Protein AF-A0AA86UYY0-F1 (afdb_monomer_lite)

Radius of gyration: 18.32 Å; chains: 1; bounding box: 42×36×46 Å

Organism: NCBI:txid28002

InterPro domains:
  IPR026983 Dynein heavy chain [PTHR22878] (1-85)
  IPR042219 Dynein heavy chain, AAA lid domain superfamily [G3DSA:1.10.8.720] (20-91)

pLDDT: mean 73.62, std 11.77, range [38.91, 89.56]

Secondary structure (DSSP, 8-state):
---TTS-HHHHHHS-----PPPSSHHHHHHHHHHHS-HHHHHHHHH-HHHHHHHHHHHHHHHHHHHHHHHHHTTGGGT-SS-----TTHHHHTT--

Foldseek 3Di:
DDDPPDDVVVVVVDDDDDPDDDQDLVVQLVVLVVPDDVVVVVVLVVDVVCNVVVVVVLSVLSSVVSVLVNLVVVPCVSPVDRDDDDPCPSVVVVPD

Structure (mmCIF, N/CA/C/O backbone):
data_AF-A0AA86UYY0-F1
#
_entry.id   AF-A0AA86UYY0-F1
#
loop_
_atom_site.group_PDB
_atom_site.id
_atom_site.type_symbol
_atom_site.label_atom_id
_atom_site.label_alt_id
_atom_site.label_comp_id
_atom_site.label_asym_id
_atom_site.label_en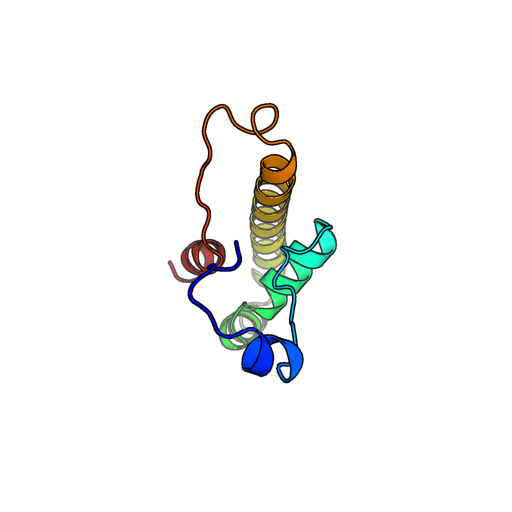tity_id
_atom_site.label_seq_id
_atom_sit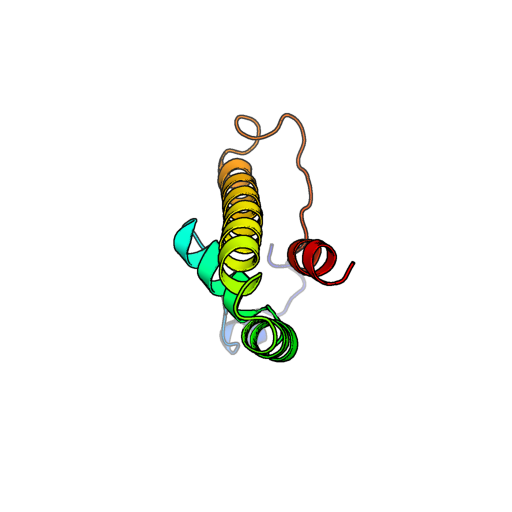e.pdbx_PDB_ins_code
_atom_site.Cartn_x
_atom_site.Cartn_y
_atom_site.Cartn_z
_atom_site.occupancy
_atom_site.B_iso_or_equiv
_atom_site.auth_seq_id
_atom_site.auth_comp_id
_atom_site.auth_asym_id
_atom_site.auth_atom_id
_atom_site.pdbx_PDB_model_num
ATOM 1 N N . MET A 1 1 ? -17.340 1.379 12.140 1.00 51.91 1 MET A N 1
ATOM 2 C CA . MET A 1 1 ? -17.576 1.063 13.570 1.00 51.91 1 MET A CA 1
ATOM 3 C C . MET A 1 1 ? -18.787 0.144 13.684 1.00 51.91 1 MET A C 1
ATOM 5 O O . MET A 1 1 ? -19.689 0.304 12.866 1.00 51.91 1 MET A O 1
ATOM 9 N N . PRO A 1 2 ? -18.814 -0.819 14.624 1.00 62.38 2 PRO A N 1
ATOM 10 C CA . PRO A 1 2 ? -19.936 -1.744 14.744 1.00 62.38 2 PRO A CA 1
ATOM 11 C C . PRO A 1 2 ? -21.208 -1.000 15.169 1.00 62.38 2 PRO A C 1
ATOM 13 O O . PRO A 1 2 ? -21.192 -0.183 16.089 1.00 62.38 2 PRO A O 1
ATOM 16 N N . SER A 1 3 ? -22.307 -1.259 14.463 1.00 78.50 3 SER A N 1
ATOM 17 C CA . SER A 1 3 ? -23.618 -0.672 14.746 1.00 78.50 3 SER A CA 1
ATOM 18 C C . SER A 1 3 ? -24.259 -1.361 15.948 1.00 78.50 3 SER A C 1
ATOM 20 O O . SER A 1 3 ? -24.353 -2.586 15.975 1.00 78.50 3 SER A O 1
ATOM 22 N N . LYS A 1 4 ? -24.786 -0.582 16.903 1.00 77.38 4 LYS A N 1
ATOM 23 C CA . LYS A 1 4 ? -25.538 -1.098 18.067 1.00 77.38 4 LYS A CA 1
ATOM 24 C C . LYS A 1 4 ? -26.814 -1.864 17.687 1.00 77.38 4 LYS A C 1
ATOM 26 O O . LYS A 1 4 ? -27.362 -2.568 18.523 1.00 77.38 4 LYS A O 1
ATOM 31 N N . LYS A 1 5 ? -27.299 -1.712 16.448 1.00 85.25 5 LYS A N 1
ATOM 32 C CA . LYS A 1 5 ? -28.494 -2.402 15.935 1.00 85.25 5 LYS A CA 1
ATOM 33 C C . LYS A 1 5 ? -28.196 -3.804 15.392 1.00 85.25 5 LYS A C 1
ATOM 35 O O . LYS A 1 5 ? -29.128 -4.527 15.065 1.00 85.25 5 LYS A O 1
ATOM 40 N N . PHE A 1 6 ? -26.923 -4.168 15.232 1.00 82.06 6 PHE A N 1
ATOM 41 C CA . PHE A 1 6 ? -26.555 -5.446 14.635 1.00 82.06 6 PHE A CA 1
ATOM 42 C C . PHE A 1 6 ? -26.536 -6.558 15.700 1.00 82.06 6 PHE A C 1
ATOM 44 O O . PHE A 1 6 ? -25.904 -6.370 16.742 1.00 82.06 6 PHE A O 1
ATOM 51 N N . PRO A 1 7 ? -27.196 -7.709 15.470 1.00 87.44 7 PRO A N 1
ATOM 52 C CA . PRO A 1 7 ? -27.275 -8.783 16.456 1.00 87.44 7 PRO A CA 1
ATOM 53 C C . PRO A 1 7 ? -25.903 -9.415 16.728 1.00 87.44 7 PRO A C 1
ATOM 55 O O . PRO A 1 7 ? -25.217 -9.901 15.826 1.00 87.44 7 PRO A O 1
ATOM 58 N N . THR A 1 8 ? -25.516 -9.454 18.003 1.00 82.25 8 THR A N 1
ATOM 59 C CA . THR A 1 8 ? -24.204 -9.941 18.457 1.00 82.25 8 THR A CA 1
ATOM 60 C C . THR A 1 8 ? -24.003 -11.437 18.214 1.00 82.25 8 THR A C 1
ATOM 62 O O . THR A 1 8 ? -22.873 -11.869 18.010 1.00 82.25 8 THR A O 1
ATOM 65 N N . SER A 1 9 ? -25.085 -12.223 18.188 1.00 87.62 9 SER A N 1
ATOM 66 C CA . SER A 1 9 ? -25.053 -13.668 17.916 1.00 87.62 9 SER A CA 1
ATOM 67 C C . SER A 1 9 ? -24.495 -13.982 16.528 1.00 87.62 9 SER A C 1
ATOM 69 O O . SER A 1 9 ? -23.626 -14.837 16.388 1.00 87.62 9 SER A O 1
ATOM 71 N N . VAL A 1 10 ? -24.916 -13.230 15.509 1.00 86.19 10 VAL A N 1
ATOM 72 C CA . VAL A 1 10 ? -24.412 -13.381 14.136 1.00 86.19 10 VAL A CA 1
ATOM 73 C C . VAL A 1 10 ? -22.957 -12.918 14.036 1.00 86.19 10 VAL A C 1
ATOM 75 O O . VAL A 1 10 ? -22.161 -13.527 13.332 1.00 86.19 10 VAL A O 1
ATOM 78 N N . LEU A 1 11 ? -22.577 -11.876 14.784 1.00 84.00 11 LEU A N 1
ATOM 79 C CA . LEU A 1 11 ? -21.198 -11.378 14.827 1.00 84.00 11 LEU A CA 1
ATOM 80 C C . LEU A 1 11 ? -20.232 -12.328 15.561 1.00 84.00 11 LEU A C 1
ATOM 82 O O . LEU A 1 11 ? -19.024 -12.277 15.333 1.00 84.00 11 LEU A O 1
ATOM 86 N N . ALA A 1 12 ? -20.740 -13.139 16.489 1.00 85.19 12 ALA A N 1
ATOM 87 C CA . ALA A 1 12 ? -19.959 -14.147 17.202 1.00 85.19 12 ALA A CA 1
ATOM 88 C C . ALA A 1 12 ? -19.747 -15.415 16.359 1.00 85.19 12 ALA A C 1
ATOM 90 O O . ALA A 1 12 ? -18.721 -16.070 16.505 1.00 85.19 12 ALA A O 1
ATOM 91 N N . LEU A 1 13 ? -20.689 -15.724 15.462 1.00 89.56 13 LEU A N 1
ATOM 92 C CA . LEU A 1 13 ? -20.633 -16.868 14.546 1.00 89.56 13 LEU A CA 1
ATOM 93 C C . LEU A 1 13 ? -19.934 -16.558 13.211 1.00 89.56 13 LEU A C 1
ATOM 95 O O . LEU A 1 13 ? -19.734 -17.463 12.405 1.00 89.56 13 LEU A O 1
ATOM 99 N N . SER A 1 14 ? -19.578 -15.299 12.946 1.00 86.88 14 SER A N 1
ATOM 100 C CA . SER A 1 14 ? -18.963 -14.892 11.683 1.00 86.88 14 SER A CA 1
ATOM 101 C C . SER A 1 14 ? -17.436 -14.933 11.711 1.00 86.88 14 SER A C 1
ATOM 103 O O . SER A 1 14 ? -16.787 -14.675 12.728 1.00 86.88 14 SER A O 1
ATOM 105 N N . VAL A 1 15 ? -16.846 -15.194 10.543 1.00 88.19 15 VAL A N 1
ATOM 106 C CA . VAL A 1 15 ? -15.408 -15.023 10.323 1.00 88.19 15 VAL A CA 1
ATOM 107 C C . VAL A 1 15 ? -15.120 -13.534 10.153 1.00 88.19 15 VAL A C 1
ATOM 109 O O . VAL A 1 15 ? -15.623 -12.882 9.238 1.00 88.19 15 VAL A O 1
ATOM 112 N N . LYS A 1 16 ? -14.310 -12.982 11.058 1.00 85.25 16 LYS A N 1
ATOM 113 C CA . LYS A 1 16 ? -13.927 -11.568 11.046 1.00 85.25 16 LYS A CA 1
ATOM 114 C C . LYS A 1 16 ? -12.633 -11.412 10.265 1.00 85.25 16 LYS A C 1
ATOM 116 O O . LYS A 1 16 ? -11.585 -11.869 10.708 1.00 85.25 16 LYS A O 1
ATOM 121 N N . ILE A 1 17 ? -12.714 -10.738 9.124 1.00 84.94 17 ILE A N 1
ATOM 122 C CA . ILE A 1 17 ? -11.549 -10.382 8.315 1.00 84.94 17 ILE A CA 1
ATOM 123 C C . ILE A 1 17 ? -11.320 -8.884 8.471 1.00 84.94 17 ILE A C 1
ATOM 125 O O . ILE A 1 17 ? -12.196 -8.071 8.165 1.00 84.94 17 ILE A O 1
ATOM 129 N N . ALA A 1 18 ? -10.145 -8.514 8.967 1.00 75.75 18 ALA A N 1
ATOM 130 C CA . ALA A 1 18 ? -9.726 -7.125 9.007 1.00 75.75 18 ALA A CA 1
ATOM 131 C C . ALA A 1 18 ? -9.190 -6.737 7.623 1.00 75.75 18 ALA A C 1
ATOM 133 O O . ALA A 1 18 ? -8.099 -7.146 7.238 1.00 75.75 18 ALA A O 1
ATOM 134 N N . ASN A 1 19 ? -9.954 -5.945 6.869 1.00 70.00 19 ASN A N 1
ATOM 135 C CA . ASN A 1 19 ? -9.467 -5.325 5.635 1.00 70.00 19 ASN A CA 1
ATOM 136 C C . ASN A 1 19 ? -8.681 -4.048 5.968 1.00 70.00 19 ASN A C 1
ATOM 138 O O . ASN A 1 19 ? -9.068 -2.941 5.588 1.00 70.00 19 ASN A O 1
ATOM 142 N N . GLU A 1 20 ? -7.630 -4.199 6.771 1.00 71.69 20 GLU A N 1
ATOM 143 C CA . GLU A 1 20 ? -6.690 -3.114 7.023 1.00 71.69 20 GLU A CA 1
ATOM 144 C C . GLU A 1 20 ? -5.850 -2.874 5.760 1.00 71.69 20 GLU A C 1
ATOM 146 O O . GLU A 1 20 ? -5.505 -3.830 5.060 1.00 71.69 20 GLU A O 1
ATOM 151 N N . PRO A 1 21 ? -5.523 -1.611 5.433 1.00 67.50 21 PRO A N 1
ATOM 152 C CA . PRO A 1 21 ? -4.566 -1.341 4.373 1.00 67.50 21 PRO A CA 1
ATOM 153 C C . PRO A 1 21 ? -3.205 -1.976 4.726 1.00 67.50 21 PRO A C 1
ATOM 155 O O . PRO A 1 21 ? -2.846 -2.012 5.911 1.00 67.50 21 PRO A O 1
ATOM 158 N N . PRO A 1 22 ? -2.442 -2.469 3.734 1.00 73.88 22 PRO A N 1
ATOM 159 C CA . PRO A 1 22 ? -1.107 -3.011 3.964 1.00 73.88 22 PRO A CA 1
ATOM 160 C C . PRO A 1 22 ? -0.228 -1.988 4.684 1.00 73.88 22 PRO A C 1
ATOM 162 O O . PRO A 1 22 ? -0.296 -0.793 4.402 1.00 73.88 22 PRO A O 1
ATOM 165 N N . ARG A 1 23 ? 0.586 -2.454 5.636 1.00 71.69 23 ARG A N 1
ATOM 166 C CA . ARG A 1 23 ? 1.363 -1.578 6.535 1.00 71.69 23 ARG A CA 1
ATOM 167 C C . ARG A 1 23 ? 2.720 -1.152 5.971 1.00 71.69 23 ARG A C 1
ATOM 169 O O . ARG A 1 23 ? 3.444 -0.437 6.660 1.00 71.69 23 ARG A O 1
ATOM 176 N N . SER A 1 24 ? 3.092 -1.670 4.803 1.00 81.62 24 SER A N 1
ATOM 177 C CA . SER A 1 24 ? 4.390 -1.440 4.177 1.00 81.62 24 SER A CA 1
ATOM 178 C C . SER A 1 24 ? 4.223 -0.989 2.732 1.00 81.62 24 SER A C 1
ATOM 180 O O . SER A 1 24 ? 3.378 -1.508 1.996 1.00 81.62 24 SER A O 1
ATOM 182 N N . VAL A 1 25 ? 5.118 -0.094 2.309 1.00 82.62 25 VAL A N 1
ATOM 183 C CA . VAL A 1 25 ? 5.303 0.327 0.912 1.00 82.62 25 VAL A CA 1
ATOM 184 C C . VAL A 1 25 ? 5.473 -0.887 -0.003 1.00 82.62 25 VAL A C 1
ATOM 186 O O . VAL A 1 25 ? 4.851 -0.947 -1.059 1.00 82.62 25 VAL A O 1
ATOM 189 N N . GLU A 1 26 ? 6.249 -1.884 0.427 1.00 84.50 26 GLU A N 1
ATOM 190 C CA . GLU A 1 26 ? 6.513 -3.106 -0.340 1.00 84.50 26 GLU A CA 1
ATOM 191 C C . GLU A 1 26 ? 5.236 -3.919 -0.579 1.00 84.50 26 GLU A C 1
ATOM 193 O O . GLU A 1 26 ? 4.963 -4.343 -1.698 1.00 84.50 26 GLU A O 1
ATOM 198 N N . GLN A 1 27 ? 4.408 -4.083 0.455 1.00 83.94 27 GLN A N 1
ATOM 199 C CA . GLN A 1 27 ? 3.147 -4.817 0.344 1.00 83.94 27 GLN A CA 1
ATOM 200 C C . GLN A 1 27 ? 2.127 -4.063 -0.514 1.00 83.94 27 GLN A C 1
ATOM 202 O O . GLN A 1 27 ? 1.372 -4.686 -1.257 1.00 83.94 27 GLN A O 1
ATOM 207 N N . ASN A 1 28 ? 2.121 -2.729 -0.441 1.00 82.81 28 ASN A N 1
ATOM 208 C CA . ASN A 1 28 ? 1.295 -1.892 -1.307 1.00 82.81 28 ASN A CA 1
ATOM 209 C C . ASN A 1 28 ? 1.719 -2.015 -2.776 1.00 82.81 28 ASN A C 1
ATOM 211 O O . ASN A 1 28 ? 0.859 -2.144 -3.646 1.00 82.81 28 ASN A O 1
ATOM 215 N N . LEU A 1 29 ? 3.025 -2.035 -3.054 1.00 84.12 29 LEU A N 1
ATOM 216 C CA . LEU A 1 29 ? 3.561 -2.298 -4.390 1.00 84.12 29 LEU A CA 1
ATOM 217 C C . LEU A 1 29 ? 3.175 -3.692 -4.876 1.00 84.12 29 LEU A C 1
ATOM 219 O O . LEU A 1 29 ? 2.592 -3.806 -5.947 1.00 84.12 29 LEU A O 1
ATOM 223 N N . LEU A 1 30 ? 3.425 -4.734 -4.080 1.00 84.62 30 LEU A N 1
ATOM 224 C CA . LEU A 1 30 ? 3.111 -6.117 -4.443 1.00 84.62 30 LEU A CA 1
ATOM 225 C C . LEU A 1 30 ? 1.619 -6.303 -4.746 1.00 84.62 30 LEU A C 1
ATOM 227 O O . LEU A 1 30 ? 1.270 -6.883 -5.767 1.00 84.62 30 LEU A O 1
ATOM 231 N N . MET A 1 31 ? 0.739 -5.749 -3.908 1.00 81.62 31 MET A N 1
ATOM 232 C CA . MET A 1 31 ? -0.705 -5.778 -4.144 1.00 81.62 31 MET A CA 1
ATOM 233 C C . MET A 1 31 ? -1.090 -5.012 -5.414 1.00 81.62 31 MET A C 1
ATOM 235 O O . MET A 1 31 ? -1.958 -5.463 -6.154 1.00 81.62 31 MET A O 1
ATOM 239 N N . SER A 1 32 ? -0.447 -3.873 -5.684 1.00 79.81 32 SER A N 1
ATOM 240 C CA . SER A 1 32 ? -0.690 -3.098 -6.907 1.00 79.81 32 SER A CA 1
ATOM 241 C C . SER A 1 32 ? -0.259 -3.879 -8.150 1.00 79.81 32 SER A C 1
ATOM 243 O O . SER A 1 32 ? -1.005 -3.917 -9.120 1.00 79.81 32 SER A O 1
ATOM 245 N N . TYR A 1 33 ? 0.888 -4.567 -8.095 1.00 80.44 33 TYR A N 1
ATOM 246 C CA . TYR A 1 33 ? 1.351 -5.463 -9.158 1.00 80.44 33 TYR A CA 1
ATOM 247 C C . TYR A 1 33 ? 0.406 -6.644 -9.375 1.00 80.44 33 TYR A C 1
ATOM 249 O O . TYR A 1 33 ? 0.080 -6.949 -10.512 1.00 80.44 33 TYR A O 1
ATOM 257 N N . GLN A 1 34 ? -0.087 -7.264 -8.302 1.00 81.06 34 GLN A N 1
ATOM 258 C CA . GLN A 1 34 ? -1.049 -8.369 -8.384 1.00 81.06 34 GLN A CA 1
ATOM 259 C C . GLN A 1 34 ? -2.422 -7.948 -8.923 1.00 81.06 34 GLN A C 1
ATOM 261 O O . GLN A 1 34 ? -3.170 -8.786 -9.414 1.00 81.06 34 GLN A O 1
ATOM 266 N N . LEU A 1 35 ? -2.779 -6.668 -8.789 1.00 76.56 35 LEU A N 1
ATOM 267 C CA . LEU A 1 35 ? -4.024 -6.108 -9.315 1.00 76.56 35 LEU A CA 1
ATOM 268 C C . LEU A 1 35 ? -3.924 -5.709 -10.793 1.00 76.56 35 LEU A C 1
ATOM 270 O O . LEU A 1 35 ? -4.963 -5.463 -11.407 1.00 76.56 35 LEU A O 1
ATOM 274 N N . MET A 1 36 ? -2.720 -5.601 -11.362 1.00 74.88 36 MET A N 1
ATOM 275 C CA . MET A 1 36 ? -2.568 -5.350 -12.794 1.00 74.88 36 MET A CA 1
ATOM 276 C C . MET A 1 36 ? -2.985 -6.593 -13.589 1.00 74.88 36 MET A C 1
ATOM 278 O O . MET A 1 36 ? -2.714 -7.720 -13.186 1.00 74.88 36 MET A O 1
ATOM 282 N N . SER A 1 37 ? -3.683 -6.381 -14.709 1.00 70.75 37 SER A N 1
ATOM 283 C CA . SER A 1 37 ? -4.157 -7.470 -15.574 1.00 70.75 37 SER A CA 1
ATOM 284 C C . SER A 1 37 ? -2.983 -8.246 -16.179 1.00 70.75 37 SER A C 1
ATOM 286 O O . SER A 1 37 ? -1.990 -7.635 -16.576 1.00 70.75 37 SER A O 1
ATOM 288 N N . GLU A 1 38 ? -3.122 -9.566 -16.327 1.00 67.44 38 GLU A N 1
ATOM 289 C CA . GLU A 1 38 ? -2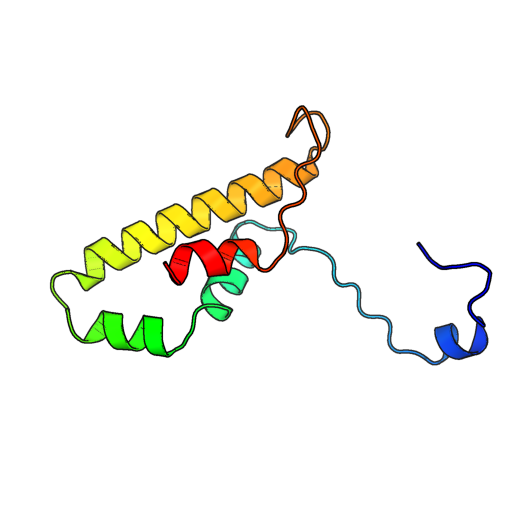.163 -10.414 -17.058 1.00 67.44 38 GLU A CA 1
ATOM 290 C C . GLU A 1 38 ? -1.940 -9.898 -18.491 1.00 67.44 38 GLU A C 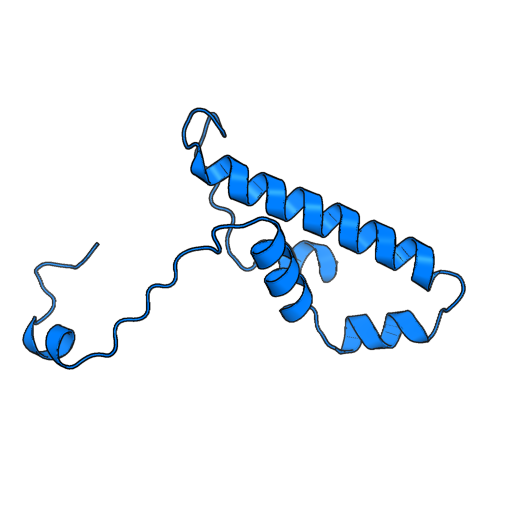1
ATOM 292 O O . GLU A 1 38 ? -0.807 -9.839 -18.956 1.00 67.44 38 GLU A O 1
ATOM 297 N N . GLU A 1 39 ? -2.972 -9.331 -19.128 1.00 63.88 39 GLU A N 1
ATOM 298 C CA . GLU A 1 39 ? -2.858 -8.694 -20.450 1.00 63.88 39 GLU A CA 1
ATOM 299 C C . GLU A 1 39 ? -1.868 -7.514 -20.483 1.00 63.88 39 GLU A C 1
ATOM 301 O O . GLU A 1 39 ? -1.305 -7.189 -21.529 1.00 63.88 39 GLU A O 1
ATOM 306 N N . PHE A 1 40 ? -1.665 -6.832 -19.352 1.00 66.94 40 PHE A N 1
ATOM 307 C CA . PHE A 1 40 ? -0.690 -5.747 -19.234 1.00 66.94 40 PHE A CA 1
ATOM 308 C C . PHE A 1 40 ? 0.741 -6.291 -19.151 1.00 66.94 40 PHE A C 1
ATOM 310 O O . PHE A 1 40 ? 1.676 -5.658 -19.644 1.00 66.94 40 PHE A O 1
ATOM 317 N N . HIS A 1 41 ? 0.909 -7.474 -18.557 1.00 65.44 41 HIS A N 1
ATOM 318 C CA . HIS A 1 41 ? 2.181 -8.187 -18.495 1.00 65.44 41 HIS A CA 1
ATOM 319 C C . HIS A 1 41 ? 2.548 -8.824 -19.843 1.00 65.44 41 HIS A C 1
ATOM 321 O O . HIS A 1 41 ? 3.710 -8.755 -20.237 1.00 65.44 41 HIS A O 1
ATOM 327 N N . ASP A 1 42 ? 1.569 -9.338 -20.587 1.00 64.94 42 ASP A N 1
ATOM 328 C CA . ASP A 1 42 ? 1.802 -9.989 -21.881 1.00 64.94 42 ASP A CA 1
ATOM 329 C C . ASP A 1 42 ? 2.179 -8.984 -22.982 1.00 64.94 42 ASP A C 1
ATOM 331 O O . ASP A 1 42 ? 3.159 -9.175 -23.705 1.00 64.94 42 ASP A O 1
ATOM 335 N N . LYS A 1 43 ? 1.492 -7.831 -23.045 1.00 64.19 43 LYS A N 1
ATOM 336 C CA . LYS A 1 43 ? 1.826 -6.735 -23.983 1.00 64.19 43 LYS A CA 1
ATOM 337 C C . LYS A 1 43 ? 3.234 -6.170 -23.773 1.00 64.19 43 LYS A C 1
A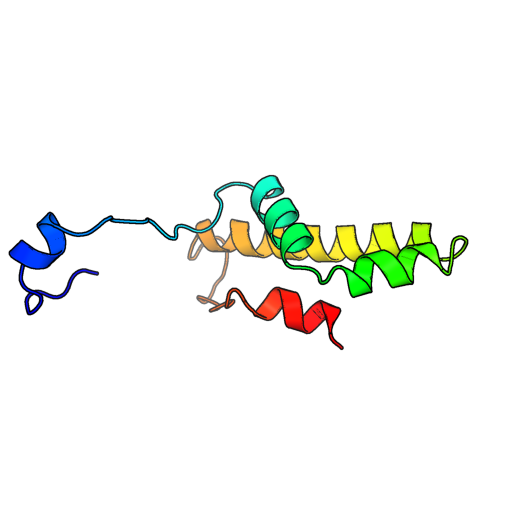TOM 339 O O . LYS A 1 43 ? 3.814 -5.563 -24.673 1.00 64.19 43 LYS A O 1
ATOM 344 N N . LEU A 1 44 ? 3.790 -6.349 -22.578 1.00 62.88 44 LEU A N 1
ATOM 345 C CA . LEU A 1 44 ? 5.127 -5.892 -22.217 1.00 62.88 44 LEU A CA 1
ATOM 346 C C . LEU A 1 44 ? 6.250 -6.759 -22.789 1.00 62.88 44 LEU A C 1
ATOM 348 O O . LEU A 1 44 ? 7.370 -6.261 -22.946 1.00 62.88 44 LEU A O 1
ATOM 352 N N . ASP A 1 45 ? 5.976 -8.026 -23.086 1.00 64.25 45 ASP A N 1
ATOM 353 C CA . ASP A 1 45 ? 6.966 -8.958 -23.627 1.00 64.25 45 ASP A CA 1
ATOM 354 C C . ASP A 1 45 ? 7.010 -8.945 -25.165 1.00 64.25 45 ASP A C 1
ATOM 356 O O . ASP A 1 45 ? 8.036 -9.306 -25.752 1.00 64.25 45 ASP A O 1
ATOM 360 N N . GLU A 1 46 ? 5.966 -8.428 -25.823 1.00 65.69 46 GLU A N 1
ATOM 361 C CA . GLU A 1 46 ? 5.916 -8.255 -27.284 1.00 65.69 46 GLU A CA 1
ATOM 362 C C . GLU A 1 46 ? 6.910 -7.191 -27.797 1.00 65.69 46 GLU A C 1
ATOM 364 O O . GLU A 1 46 ? 7.485 -7.343 -28.875 1.00 65.69 46 GLU A O 1
ATOM 369 N N . CYS A 1 47 ? 7.202 -6.151 -27.005 1.00 64.12 47 CYS A N 1
ATOM 370 C CA . CYS A 1 47 ? 8.098 -5.043 -27.370 1.00 64.12 47 CYS A CA 1
ATOM 371 C C . CYS A 1 47 ? 9.348 -4.987 -26.472 1.00 64.12 47 CYS A C 1
ATOM 373 O O . CYS A 1 47 ? 9.491 -4.101 -25.627 1.00 64.12 47 CYS A O 1
ATOM 375 N N . LYS A 1 48 ? 10.295 -5.916 -26.669 1.00 66.69 48 LYS A N 1
ATOM 376 C CA . LYS A 1 48 ? 11.520 -6.065 -25.846 1.00 66.69 48 LYS A CA 1
ATOM 377 C C . LYS A 1 48 ? 12.366 -4.794 -25.688 1.00 66.69 48 LYS A C 1
ATOM 379 O O . LYS A 1 48 ? 12.964 -4.605 -24.632 1.00 66.69 48 LYS A O 1
ATOM 384 N N . GLU A 1 49 ? 12.405 -3.928 -26.698 1.00 69.25 49 GLU A N 1
ATOM 385 C CA . GLU A 1 49 ? 13.219 -2.703 -26.687 1.00 69.25 49 GLU A CA 1
ATOM 386 C C . GLU A 1 49 ? 12.638 -1.623 -25.754 1.00 69.25 49 GLU A C 1
ATOM 388 O O . GLU A 1 49 ? 13.362 -0.989 -24.989 1.00 69.25 49 GLU A O 1
ATOM 393 N N . TYR A 1 50 ? 11.309 -1.488 -25.723 1.00 66.62 50 TYR A N 1
ATOM 394 C CA . TYR A 1 50 ? 10.600 -0.535 -24.859 1.00 66.62 50 TYR A CA 1
ATOM 395 C C . TYR A 1 50 ? 10.203 -1.130 -23.499 1.00 66.62 50 TYR A C 1
ATOM 397 O O . TYR A 1 50 ? 9.936 -0.387 -22.551 1.00 66.62 50 TYR A O 1
ATOM 405 N N . SER A 1 51 ? 10.226 -2.462 -23.375 1.00 70.69 51 SER A N 1
ATOM 406 C CA . SER A 1 51 ? 9.856 -3.211 -22.167 1.00 70.69 51 SER A CA 1
ATOM 407 C C . SER A 1 51 ? 10.649 -2.769 -20.935 1.00 70.69 51 SER A C 1
ATOM 409 O O . SER A 1 51 ? 10.081 -2.590 -19.858 1.00 70.69 51 SER A O 1
ATOM 411 N N . SER A 1 52 ? 11.957 -2.523 -21.084 1.00 74.38 52 SER A N 1
ATOM 412 C CA . SER A 1 52 ? 12.801 -2.078 -19.968 1.00 74.38 52 SER A CA 1
ATOM 413 C C . SER A 1 52 ? 12.395 -0.689 -19.470 1.00 74.38 52 SER A C 1
ATOM 415 O O . SER A 1 52 ? 12.149 -0.506 -18.278 1.00 74.38 52 SER A O 1
ATOM 417 N N . HIS A 1 53 ? 12.255 0.292 -20.364 1.00 80.00 53 HIS A N 1
ATOM 418 C CA . HIS A 1 53 ? 11.872 1.653 -19.981 1.00 80.00 53 HIS A CA 1
ATOM 419 C C . HIS A 1 53 ? 10.469 1.707 -19.372 1.00 80.00 53 HIS A C 1
ATOM 421 O O . HIS A 1 53 ? 10.264 2.366 -18.353 1.00 80.00 53 HIS A O 1
ATOM 427 N N . TRP A 1 54 ? 9.525 0.951 -19.930 1.00 78.00 54 TRP A N 1
ATOM 428 C CA . TRP A 1 54 ? 8.169 0.871 -19.400 1.00 78.00 54 TRP A CA 1
ATOM 429 C C . TRP A 1 54 ? 8.121 0.277 -17.988 1.00 78.00 54 TRP A C 1
ATOM 431 O O . TRP A 1 54 ? 7.479 0.848 -17.108 1.00 78.00 54 TRP A O 1
ATOM 441 N N . LYS A 1 55 ? 8.857 -0.814 -17.725 1.00 78.31 55 LYS A N 1
ATOM 442 C CA . LYS A 1 55 ? 8.937 -1.432 -16.387 1.00 78.31 55 LYS A CA 1
ATOM 443 C C . LYS A 1 55 ? 9.426 -0.438 -15.327 1.00 78.31 55 LYS A C 1
ATOM 445 O O . LYS A 1 55 ? 8.866 -0.395 -14.231 1.00 78.31 55 LYS A O 1
ATOM 450 N N . HIS A 1 56 ? 10.404 0.405 -15.664 1.00 83.44 56 HIS A N 1
ATOM 451 C CA . HIS A 1 56 ? 10.884 1.460 -14.765 1.00 83.44 56 HIS A CA 1
ATOM 452 C C . HIS A 1 56 ? 9.825 2.542 -14.502 1.00 83.44 56 HIS A C 1
ATOM 454 O O . HIS A 1 56 ? 9.686 2.989 -13.365 1.00 83.44 56 HIS A O 1
ATOM 460 N N . ILE A 1 57 ? 9.054 2.943 -15.519 1.00 83.88 57 ILE A N 1
ATOM 461 C CA . ILE A 1 57 ? 7.985 3.946 -15.379 1.00 83.88 57 ILE A CA 1
ATOM 462 C C . ILE A 1 57 ? 6.851 3.413 -14.495 1.00 83.88 57 ILE A C 1
ATOM 464 O O . ILE A 1 57 ? 6.444 4.083 -13.547 1.00 83.88 57 ILE A O 1
ATOM 468 N N . VAL A 1 58 ? 6.391 2.186 -14.752 1.00 82.06 58 VAL A N 1
ATOM 469 C CA . VAL A 1 58 ? 5.344 1.518 -13.962 1.00 82.06 58 VAL A CA 1
ATOM 470 C C . VAL A 1 58 ? 5.771 1.384 -12.500 1.00 82.06 58 VAL A C 1
ATOM 472 O O . VAL A 1 58 ? 4.997 1.705 -11.598 1.00 82.06 58 VAL A O 1
ATOM 475 N N . PHE A 1 59 ? 7.022 0.980 -12.258 1.00 85.19 59 PHE A N 1
ATOM 476 C CA . PHE A 1 59 ? 7.580 0.919 -10.909 1.00 85.19 59 PHE A CA 1
ATOM 477 C C . PHE A 1 59 ? 7.639 2.297 -10.243 1.00 85.19 59 PHE A C 1
ATOM 479 O O . PHE A 1 59 ? 7.232 2.433 -9.092 1.00 85.19 59 PHE A O 1
ATOM 486 N N . GLY A 1 60 ? 8.078 3.335 -10.960 1.00 87.94 60 GLY A N 1
ATOM 487 C CA . GLY A 1 60 ? 8.124 4.703 -10.441 1.00 87.94 60 GLY A CA 1
ATOM 488 C C . GLY A 1 60 ? 6.746 5.234 -10.033 1.00 87.94 60 GLY A C 1
ATOM 489 O O . GLY A 1 60 ? 6.597 5.797 -8.946 1.00 87.94 60 GLY A O 1
ATOM 490 N N . ILE A 1 61 ? 5.724 5.002 -10.861 1.00 84.75 61 ILE A N 1
ATOM 491 C CA . ILE A 1 61 ? 4.337 5.406 -10.583 1.00 84.75 61 ILE A CA 1
ATOM 492 C C . ILE A 1 61 ? 3.773 4.617 -9.394 1.00 84.75 61 ILE A C 1
ATOM 494 O O . ILE A 1 61 ? 3.203 5.210 -8.475 1.00 84.75 61 ILE A O 1
ATOM 498 N N . GLY A 1 62 ? 3.975 3.296 -9.369 1.00 84.50 62 GLY A N 1
ATOM 499 C CA . GLY A 1 62 ? 3.540 2.436 -8.266 1.00 84.50 62 GLY A CA 1
ATOM 500 C C . GLY A 1 62 ? 4.203 2.803 -6.935 1.00 84.50 62 GLY A C 1
ATOM 501 O O . GLY A 1 62 ? 3.532 2.885 -5.905 1.00 84.50 62 GLY A O 1
ATOM 502 N N . PHE A 1 63 ? 5.501 3.108 -6.954 1.00 86.00 63 PHE A N 1
ATOM 503 C CA . PHE A 1 63 ? 6.251 3.541 -5.777 1.00 86.00 63 PHE A CA 1
ATOM 504 C C . PHE A 1 63 ? 5.764 4.896 -5.256 1.00 86.00 63 PHE A C 1
ATOM 506 O O . PHE A 1 63 ? 5.536 5.057 -4.055 1.00 86.00 63 PHE A O 1
ATOM 513 N N . PHE A 1 64 ? 5.528 5.858 -6.153 1.00 86.06 64 PHE A N 1
ATOM 514 C CA . PHE A 1 64 ? 4.956 7.150 -5.783 1.00 86.06 64 PHE A CA 1
ATOM 515 C C . PHE A 1 64 ? 3.576 6.988 -5.136 1.00 86.06 64 PHE A C 1
ATOM 517 O O . PHE A 1 64 ? 3.312 7.557 -4.076 1.00 86.06 64 PHE A O 1
ATOM 524 N N . TYR A 1 65 ? 2.717 6.150 -5.717 1.00 82.88 65 TYR A N 1
ATOM 525 C CA . TYR A 1 65 ? 1.396 5.861 -5.171 1.00 82.88 65 TYR A CA 1
ATOM 526 C C . TYR A 1 65 ? 1.460 5.207 -3.780 1.00 82.88 65 TYR A C 1
ATOM 528 O O . TYR A 1 65 ? 0.784 5.659 -2.851 1.00 82.88 65 TYR A O 1
ATOM 536 N N . ALA A 1 66 ? 2.318 4.201 -3.595 1.00 83.81 66 ALA A N 1
ATOM 537 C CA . ALA A 1 66 ? 2.521 3.552 -2.300 1.00 83.81 66 ALA A CA 1
ATOM 538 C C . ALA A 1 66 ? 3.018 4.545 -1.230 1.00 83.81 66 ALA A C 1
ATOM 540 O O . ALA A 1 66 ? 2.557 4.520 -0.087 1.00 83.81 66 ALA A O 1
ATOM 541 N N . GLN A 1 67 ? 3.891 5.483 -1.606 1.00 84.69 67 GLN A N 1
ATOM 542 C CA . GLN A 1 67 ? 4.378 6.531 -0.711 1.00 84.69 67 GLN A CA 1
ATOM 543 C C . GLN A 1 67 ? 3.272 7.512 -0.283 1.00 84.69 67 GLN A C 1
ATOM 545 O O . GLN A 1 67 ? 3.254 7.941 0.876 1.00 8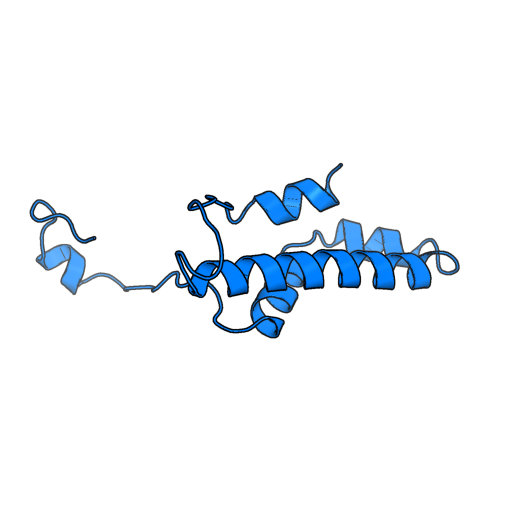4.69 67 GLN A O 1
ATOM 550 N N . LEU A 1 68 ? 2.350 7.866 -1.187 1.00 82.44 68 LEU A N 1
ATOM 551 C CA . LEU A 1 68 ? 1.185 8.705 -0.873 1.00 82.44 68 LEU A CA 1
ATOM 552 C C . LEU A 1 68 ? 0.235 8.001 0.109 1.00 82.44 68 LEU A C 1
ATOM 554 O O . LEU A 1 68 ? -0.263 8.625 1.050 1.00 82.44 68 LEU A O 1
ATOM 558 N N . LEU A 1 69 ? 0.020 6.694 -0.072 1.00 79.19 69 LEU A N 1
ATOM 559 C CA . LEU A 1 69 ? -0.797 5.887 0.835 1.00 79.19 69 LEU A CA 1
ATOM 560 C C . LEU A 1 69 ? -0.203 5.828 2.246 1.00 79.19 69 LEU A C 1
ATOM 562 O O . LEU A 1 69 ? -0.923 6.065 3.215 1.00 79.19 69 LEU A O 1
ATOM 566 N N . GLU A 1 70 ? 1.104 5.597 2.378 1.00 82.94 70 GLU A N 1
ATOM 567 C CA . GLU A 1 70 ? 1.771 5.613 3.686 1.00 82.94 70 GLU A CA 1
ATOM 568 C C . GLU A 1 70 ? 1.708 6.996 4.345 1.00 82.94 70 GLU A C 1
ATOM 570 O O . GLU A 1 70 ? 1.462 7.103 5.545 1.00 82.94 70 GLU A O 1
ATOM 575 N N . ARG A 1 71 ? 1.840 8.086 3.574 1.00 81.75 71 ARG A N 1
ATOM 576 C CA . ARG A 1 71 ? 1.709 9.453 4.113 1.00 81.75 71 ARG A CA 1
ATOM 577 C C . ARG A 1 71 ? 0.332 9.722 4.719 1.00 81.75 71 ARG A C 1
ATOM 579 O O . ARG A 1 71 ? 0.233 10.458 5.698 1.00 81.75 71 ARG A O 1
ATOM 586 N N . LYS A 1 72 ? -0.722 9.070 4.218 1.00 76.25 72 LYS A N 1
ATOM 587 C CA . LYS A 1 72 ? -2.075 9.164 4.789 1.00 76.25 72 LYS A CA 1
ATOM 588 C C . LYS A 1 72 ? -2.142 8.646 6.230 1.00 76.25 72 LYS A C 1
ATOM 590 O O . LYS A 1 72 ? -2.948 9.139 7.017 1.00 76.25 72 LYS A O 1
ATOM 595 N N . ARG A 1 73 ? -1.280 7.695 6.606 1.00 73.44 73 ARG A N 1
ATOM 596 C CA . ARG A 1 73 ? -1.217 7.143 7.969 1.00 73.44 73 ARG A CA 1
ATOM 597 C C . ARG A 1 73 ? -0.837 8.192 9.017 1.00 73.44 73 ARG A C 1
ATOM 599 O O . ARG A 1 73 ? -1.228 8.060 10.171 1.00 73.44 73 ARG A O 1
ATOM 606 N N . PHE A 1 74 ? -0.125 9.244 8.619 1.00 78.25 74 PHE A N 1
ATOM 607 C CA . PHE A 1 74 ? 0.310 10.321 9.511 1.00 78.25 74 PHE A CA 1
ATOM 608 C C . PHE A 1 74 ? -0.773 11.390 9.753 1.00 78.25 74 PHE A C 1
ATOM 610 O O . PHE A 1 74 ? -0.525 12.376 10.447 1.00 78.25 74 PHE A O 1
ATOM 617 N N . GLY A 1 75 ? -1.985 11.209 9.211 1.00 73.56 75 GLY A N 1
ATOM 618 C CA . GLY A 1 75 ? -3.115 12.110 9.442 1.00 73.56 75 GLY A CA 1
ATOM 619 C C . GLY A 1 75 ? -2.807 13.547 9.011 1.00 73.56 75 GLY A C 1
ATOM 620 O O . GLY A 1 75 ? -2.293 13.771 7.916 1.00 73.56 75 GLY A O 1
ATOM 621 N N . ALA A 1 76 ? -3.082 14.515 9.890 1.00 69.19 76 ALA A N 1
ATOM 622 C CA . ALA A 1 76 ? -2.894 15.945 9.624 1.00 69.19 76 ALA A CA 1
ATOM 623 C C . ALA A 1 76 ? -1.428 16.364 9.378 1.00 69.19 76 ALA A C 1
ATOM 625 O O . ALA A 1 76 ? -1.186 17.410 8.786 1.00 69.19 76 ALA A O 1
ATOM 626 N N . ILE A 1 77 ? -0.451 15.550 9.802 1.00 78.06 77 ILE A N 1
ATOM 627 C CA . ILE A 1 77 ? 0.977 15.780 9.512 1.00 78.06 77 ILE A CA 1
ATOM 628 C C . ILE A 1 77 ? 1.302 15.382 8.064 1.00 78.06 77 ILE A C 1
ATOM 630 O O . ILE A 1 77 ? 2.186 15.961 7.438 1.00 78.06 77 ILE A O 1
ATOM 634 N N . GLY A 1 78 ? 0.584 14.394 7.520 1.00 72.31 78 GLY A N 1
ATOM 635 C CA . GLY A 1 78 ? 0.774 13.906 6.155 1.00 72.31 78 GLY A CA 1
ATOM 636 C C . GLY A 1 78 ? 0.008 14.709 5.104 1.00 72.31 78 GLY A C 1
ATOM 637 O O . GLY A 1 78 ? 0.541 14.963 4.026 1.00 72.31 78 GLY A O 1
ATOM 638 N N . TYR A 1 79 ? -1.225 15.123 5.411 1.00 72.62 79 TYR A N 1
ATOM 639 C CA . TYR A 1 79 ? -2.064 15.929 4.524 1.00 72.62 79 TYR A CA 1
ATOM 640 C C . TYR A 1 79 ? -2.887 16.945 5.319 1.00 72.62 79 TYR A C 1
ATOM 642 O O . TYR A 1 79 ? -3.540 16.593 6.297 1.00 72.62 79 TYR A O 1
ATOM 650 N N . ASN A 1 80 ? -2.944 18.188 4.832 1.00 74.38 80 ASN A N 1
ATOM 651 C CA . ASN A 1 80 ? -3.771 19.253 5.417 1.00 74.38 80 ASN A CA 1
ATOM 652 C C . ASN A 1 80 ? -5.288 18.963 5.313 1.00 74.38 80 ASN A C 1
ATOM 654 O O . ASN A 1 80 ? -6.114 19.588 5.970 1.00 74.38 80 ASN A O 1
ATOM 658 N N . SER A 1 81 ? -5.692 18.017 4.462 1.00 72.44 81 SER A N 1
ATOM 659 C CA . SER A 1 81 ? -7.078 17.560 4.341 1.00 72.44 81 SER A CA 1
ATOM 660 C C . SER A 1 81 ? -7.121 16.079 3.976 1.00 72.44 81 SER A C 1
ATOM 662 O O . SER A 1 81 ? -6.307 15.599 3.186 1.00 72.44 81 SER A O 1
ATOM 664 N N . ASN A 1 82 ? -8.081 15.347 4.546 1.00 62.78 82 ASN A N 1
ATOM 665 C CA . ASN A 1 82 ? -8.226 13.911 4.318 1.00 62.78 82 ASN A CA 1
ATOM 666 C C . ASN A 1 82 ? -8.672 13.630 2.880 1.00 62.78 82 ASN A C 1
ATOM 668 O O . ASN A 1 82 ? -9.855 13.720 2.557 1.00 62.78 82 ASN A O 1
ATOM 672 N N . TYR A 1 83 ? -7.732 13.231 2.026 1.00 68.56 83 TYR A N 1
ATOM 673 C CA . TYR A 1 83 ? -8.053 12.784 0.678 1.00 68.56 83 TYR A CA 1
ATOM 674 C C . TYR A 1 83 ? -8.493 11.310 0.693 1.00 68.56 83 TYR A C 1
ATOM 676 O O . TYR A 1 83 ? -7.791 10.415 1.192 1.00 68.56 83 TYR A O 1
ATOM 684 N N . SER A 1 84 ? -9.689 11.033 0.168 1.00 63.47 84 SER A N 1
ATOM 685 C CA . SER A 1 84 ? -10.225 9.672 0.083 1.00 63.47 84 SER A CA 1
ATOM 686 C C . SER A 1 84 ? -9.737 8.989 -1.192 1.00 63.47 84 SER A C 1
ATOM 688 O O . SER A 1 84 ? -10.456 8.891 -2.181 1.00 63.47 84 SER A O 1
ATOM 690 N N . TYR A 1 85 ? -8.492 8.513 -1.184 1.00 63.00 85 TYR A N 1
ATOM 691 C CA . TYR A 1 85 ? -8.032 7.581 -2.213 1.00 63.00 85 TYR A CA 1
ATOM 692 C C . TYR A 1 85 ? -8.763 6.241 -2.037 1.00 63.00 85 TYR A C 1
ATOM 694 O O . TYR A 1 85 ? -8.585 5.565 -1.021 1.00 63.00 85 TYR A O 1
ATOM 702 N N . GLY A 1 86 ? -9.618 5.880 -2.995 1.00 60.22 86 GLY A N 1
ATOM 703 C CA . GLY A 1 86 ? -10.213 4.546 -3.076 1.00 60.22 86 GLY A CA 1
ATOM 704 C C . GLY A 1 86 ? -9.209 3.520 -3.612 1.00 60.22 86 GLY A C 1
ATOM 705 O O . GLY A 1 86 ? -8.302 3.877 -4.362 1.00 60.22 86 GLY A O 1
ATOM 706 N N . ARG A 1 87 ? -9.402 2.236 -3.274 1.00 54.97 87 ARG A N 1
ATOM 707 C CA . ARG A 1 87 ? -8.586 1.102 -3.770 1.00 54.97 87 ARG A CA 1
ATOM 708 C C . ARG A 1 87 ? -8.477 1.069 -5.304 1.00 54.97 87 ARG A C 1
ATOM 710 O O . ARG A 1 87 ? -7.462 0.656 -5.843 1.00 54.97 87 ARG A O 1
ATOM 717 N N . TRP A 1 88 ? -9.510 1.550 -5.991 1.00 50.72 88 TRP A N 1
ATOM 718 C CA . TRP A 1 88 ? -9.639 1.541 -7.449 1.00 50.72 88 TRP A CA 1
ATOM 719 C C . TRP A 1 88 ? -8.868 2.656 -8.172 1.00 50.72 88 TRP A C 1
ATOM 721 O O . TRP A 1 88 ? -8.699 2.578 -9.384 1.00 50.72 88 TRP A O 1
ATOM 731 N N . ASN A 1 89 ? -8.366 3.676 -7.461 1.00 58.38 89 ASN A N 1
ATOM 732 C CA . ASN A 1 89 ? -7.681 4.803 -8.113 1.00 58.38 89 ASN A CA 1
ATOM 733 C C . ASN A 1 89 ? -6.316 4.427 -8.706 1.00 58.38 89 ASN A C 1
ATOM 735 O O . ASN A 1 89 ? -5.845 5.114 -9.604 1.00 58.38 89 ASN A O 1
ATOM 739 N N . CYS A 1 90 ? -5.685 3.349 -8.231 1.00 49.28 90 CYS A N 1
ATOM 740 C CA . CYS A 1 90 ? -4.454 2.842 -8.839 1.00 49.28 90 CYS A CA 1
ATOM 741 C C . CYS A 1 90 ? -4.725 2.247 -10.233 1.00 49.28 90 CYS A C 1
ATOM 743 O O . CYS A 1 90 ? -3.946 2.462 -11.151 1.00 49.28 90 CYS A O 1
ATOM 745 N N . PHE A 1 91 ? -5.873 1.586 -10.420 1.00 49.44 91 PHE A N 1
ATOM 746 C CA . PHE A 1 91 ? -6.253 0.967 -11.694 1.00 49.44 91 PHE A CA 1
ATOM 747 C C . PHE A 1 91 ? -6.501 2.011 -12.791 1.00 49.44 91 PHE A C 1
ATOM 749 O O . PHE A 1 91 ? -6.051 1.845 -13.918 1.00 49.44 91 PHE A O 1
ATOM 756 N N . PHE A 1 92 ? -7.127 3.139 -12.433 1.00 49.72 92 PHE A N 1
ATOM 757 C CA . PHE A 1 92 ? -7.420 4.232 -13.368 1.00 49.72 92 PHE A CA 1
ATOM 758 C C . PHE A 1 92 ? -6.172 4.865 -14.003 1.00 49.72 92 PHE A C 1
ATOM 760 O O . PHE A 1 92 ? -6.274 5.417 -15.093 1.00 49.72 92 PHE A O 1
ATOM 767 N N . LEU A 1 93 ? -5.007 4.775 -13.350 1.00 50.44 93 LEU A N 1
ATOM 768 C CA . LEU A 1 93 ? -3.733 5.259 -13.894 1.00 50.44 93 LEU A CA 1
ATOM 769 C C . LEU A 1 93 ? -3.103 4.296 -14.913 1.00 50.44 93 LEU A C 1
ATOM 771 O O . LEU A 1 93 ? -2.214 4.715 -15.643 1.00 50.44 93 LEU A O 1
ATOM 775 N N . PHE A 1 94 ? -3.536 3.032 -14.956 1.00 44.69 94 PHE A N 1
ATOM 776 C CA . PHE A 1 94 ? -3.002 2.012 -15.868 1.00 44.69 94 PHE A CA 1
ATOM 777 C C . PHE A 1 94 ? -3.955 1.658 -17.021 1.00 44.69 94 PHE A C 1
ATOM 779 O O . PHE A 1 94 ? -3.529 1.016 -17.977 1.00 44.69 94 PHE A O 1
ATOM 786 N N . THR A 1 95 ? -5.227 2.068 -16.951 1.00 42.47 95 THR A N 1
ATOM 787 C CA . THR A 1 95 ? -6.243 1.834 -17.998 1.00 42.47 95 THR A CA 1
ATOM 788 C C . THR A 1 95 ? -6.567 3.043 -18.884 1.00 42.47 95 THR A C 1
ATOM 790 O O . THR A 1 95 ? -7.440 2.923 -19.743 1.00 42.47 95 THR A O 1
ATOM 793 N N . MET A 1 96 ? -5.919 4.195 -18.683 1.00 38.91 96 MET A N 1
ATOM 794 C CA . MET A 1 96 ? -5.936 5.323 -19.631 1.00 38.91 96 MET A CA 1
ATOM 795 C C . MET A 1 96 ? -4.603 5.405 -20.362 1.00 38.91 96 MET A C 1
ATOM 797 O O . MET A 1 96 ? -4.637 5.731 -21.567 1.00 38.91 96 MET A O 1
#

Sequence (96 aa):
MPSKKFPTSVLALSVKIANEPPRSVEQNLLMSYQLMSEEFHDKLDECKEYSSHWKHIVFGIGFFYAQLLERKRFGAIGYNSNYSYGRWNCFFLFTM